Protein AF-A0A967JSL0-F1 (afdb_monomer_lite)

Foldseek 3Di:
DQDPVQQKDWDWDWDQDPPDRDIDIDIDIDRRDPDDDDDDDDDDDFDDAFKKKKDFDDDDDDPDPVPPDDQKDKFFDPQADPPPPQWDDDNTIIMGTADAPDATKHKIFMANGPAKMWIDDPNDIDIDGDDDDPPDDDPRGRGSDMDMYHNPRD

Radius of gyration: 17.79 Å; chains: 1; bounding box: 42×46×45 Å

pLDDT: mean 94.43, std 5.43, range [53.75, 98.56]

Secondary structure (DSSP, 8-state):
-B-TTT-EEEEEEEEE-SSSS-EEEEEEEEE-SSS-------------TT-EEEEEPPPP--SSTTS-S---EEEE-TT--TT-TTEEE-SSEEEEE--TT--S-EEEEEESS-SEEEEEETTEEEEEE----TT---HHHH-SEEEEE-SS--

Structure (mmCIF, N/CA/C/O backbone):
data_AF-A0A967JSL0-F1
#
_entry.id   AF-A0A967JSL0-F1
#
loop_
_atom_site.group_PDB
_atom_site.id
_atom_site.type_symbol
_atom_site.label_atom_id
_atom_site.label_alt_id
_atom_site.label_comp_id
_atom_site.label_asym_id
_atom_site.label_entity_id
_atom_site.label_seq_id
_atom_site.pdbx_PDB_ins_code
_atom_site.Cartn_x
_atom_site.Cartn_y
_atom_site.Cartn_z
_atom_site.occupancy
_atom_site.B_iso_or_equiv
_atom_site.auth_seq_id
_atom_site.auth_comp_id
_atom_site.auth_asym_id
_atom_site.auth_atom_id
_atom_site.pdbx_PDB_model_num
ATOM 1 N N . PRO A 1 1 ? 4.496 11.544 -21.949 1.00 92.31 1 PRO A N 1
ATOM 2 C CA . PRO A 1 1 ? 5.800 11.935 -22.548 1.00 92.31 1 PRO A CA 1
ATOM 3 C C . PRO A 1 1 ? 6.928 11.167 -21.849 1.00 92.31 1 PRO A C 1
ATOM 5 O O . PRO A 1 1 ? 6.696 10.663 -20.750 1.00 92.31 1 PRO A O 1
ATOM 8 N N . THR A 1 2 ? 8.100 11.055 -22.474 1.00 97.38 2 THR A N 1
ATOM 9 C CA . THR A 1 2 ? 9.300 10.514 -21.816 1.00 97.38 2 THR A CA 1
ATOM 10 C C . THR A 1 2 ? 9.883 11.572 -20.882 1.00 97.38 2 THR A C 1
ATOM 12 O O . THR A 1 2 ? 10.047 12.721 -21.286 1.00 97.38 2 THR A O 1
ATOM 15 N N . GLU A 1 3 ? 10.147 11.207 -19.629 1.00 97.00 3 GLU A N 1
ATOM 16 C CA . GLU A 1 3 ? 10.791 12.082 -18.648 1.00 97.00 3 GLU A CA 1
ATOM 17 C C . GLU A 1 3 ? 12.269 12.274 -19.005 1.00 97.00 3 GLU A C 1
ATOM 19 O O . GLU A 1 3 ? 13.001 11.303 -19.183 1.00 97.00 3 GLU A O 1
ATOM 24 N N . THR A 1 4 ? 12.716 13.525 -19.118 1.00 96.38 4 THR A N 1
ATOM 25 C CA . THR A 1 4 ? 14.062 13.857 -19.613 1.00 96.38 4 THR A CA 1
ATOM 26 C C . THR A 1 4 ? 15.178 13.441 -18.660 1.00 96.38 4 THR A C 1
ATOM 28 O O . THR A 1 4 ? 16.253 13.073 -19.119 1.00 96.38 4 THR A O 1
ATOM 31 N N . SER A 1 5 ? 14.936 13.475 -17.349 1.00 96.06 5 SER A N 1
ATOM 32 C CA . SER A 1 5 ? 15.930 13.123 -16.330 1.00 96.06 5 SER A CA 1
ATOM 33 C C . SER A 1 5 ? 16.166 11.619 -16.196 1.00 96.06 5 SER A C 1
ATOM 35 O O . SER A 1 5 ? 17.235 11.215 -15.749 1.00 96.06 5 SER A O 1
ATOM 37 N N . THR A 1 6 ? 15.185 10.788 -16.560 1.00 96.38 6 THR A N 1
ATOM 38 C CA . THR A 1 6 ? 15.233 9.334 -16.330 1.00 96.38 6 THR A CA 1
ATOM 39 C C . THR A 1 6 ? 15.168 8.507 -17.610 1.00 96.38 6 THR A C 1
ATOM 41 O O . THR A 1 6 ? 15.476 7.319 -17.575 1.00 96.38 6 THR A O 1
ATOM 44 N N . GLY A 1 7 ? 14.725 9.083 -18.732 1.00 97.56 7 GLY A N 1
ATOM 45 C CA . GLY A 1 7 ? 14.444 8.342 -19.964 1.00 97.56 7 GLY A CA 1
ATOM 46 C C . GLY A 1 7 ? 13.215 7.426 -19.871 1.00 97.56 7 GLY A C 1
ATOM 47 O O . GLY A 1 7 ? 12.988 6.607 -20.763 1.00 97.56 7 GLY A O 1
ATOM 48 N N . ILE A 1 8 ? 12.401 7.543 -18.812 1.00 98.19 8 ILE A N 1
ATOM 49 C CA . ILE A 1 8 ? 11.232 6.686 -18.589 1.00 98.19 8 ILE A CA 1
ATOM 50 C C . ILE A 1 8 ? 9.954 7.388 -19.035 1.00 98.19 8 ILE A C 1
ATOM 52 O O . ILE A 1 8 ? 9.628 8.498 -18.610 1.00 98.19 8 ILE A O 1
ATOM 56 N N . GLN A 1 9 ? 9.173 6.711 -19.867 1.00 98.00 9 GLN A N 1
ATOM 57 C CA . GLN A 1 9 ? 7.809 7.116 -20.180 1.00 98.00 9 GLN A CA 1
ATOM 58 C C . GLN A 1 9 ? 6.831 6.402 -19.246 1.00 98.00 9 GLN A C 1
ATOM 60 O O . GLN A 1 9 ? 6.843 5.178 -19.137 1.00 98.00 9 GLN A O 1
ATOM 65 N N . LYS A 1 10 ? 5.950 7.175 -18.606 1.00 96.94 10 LYS A N 1
ATOM 66 C CA . LYS A 1 10 ? 4.940 6.690 -17.654 1.00 96.94 10 LYS A CA 1
ATOM 67 C C . LYS A 1 10 ? 3.554 6.823 -18.284 1.00 96.94 10 LYS A C 1
ATOM 69 O O . LYS A 1 10 ? 3.246 7.857 -18.881 1.00 96.94 10 LYS A O 1
ATOM 74 N N . ALA A 1 11 ? 2.721 5.796 -18.162 1.00 97.00 11 ALA A N 1
ATOM 75 C CA . ALA A 1 11 ? 1.330 5.824 -18.599 1.00 97.00 11 ALA A CA 1
ATOM 76 C C . ALA A 1 11 ? 0.432 5.088 -17.601 1.00 97.00 11 ALA A C 1
ATOM 78 O O . ALA A 1 11 ? 0.792 4.028 -17.090 1.00 97.00 11 ALA A O 1
ATOM 79 N N . ILE A 1 12 ? -0.760 5.638 -17.371 1.00 97.19 12 ILE A N 1
ATOM 80 C CA . ILE A 1 12 ? -1.817 5.009 -16.581 1.00 97.19 12 ILE A CA 1
ATOM 81 C C . ILE A 1 12 ? -3.012 4.802 -17.501 1.00 97.19 12 ILE A C 1
ATOM 83 O O . ILE A 1 12 ? -3.466 5.735 -18.165 1.00 97.19 12 ILE A O 1
ATOM 87 N N . ARG A 1 13 ? -3.519 3.572 -17.554 1.00 97.94 13 ARG A N 1
ATOM 88 C CA . ARG A 1 13 ? -4.792 3.257 -18.203 1.00 97.94 13 ARG A CA 1
ATOM 89 C C . ARG A 1 13 ? -5.801 2.901 -17.128 1.00 97.94 13 ARG A C 1
ATOM 91 O O . ARG A 1 13 ? -5.547 1.996 -16.343 1.00 97.94 13 ARG A O 1
ATOM 98 N N . VAL A 1 14 ? -6.948 3.565 -17.151 1.00 97.81 14 VAL A N 1
ATOM 99 C CA . VAL A 1 14 ? -8.085 3.254 -16.283 1.00 97.81 14 VAL A CA 1
ATOM 100 C C . VAL A 1 14 ? -9.191 2.656 -17.142 1.00 97.81 14 VAL A C 1
ATOM 102 O O . VAL A 1 14 ? -9.516 3.196 -18.200 1.00 97.81 14 VAL A O 1
ATOM 105 N N . ARG A 1 15 ? -9.741 1.521 -16.715 1.00 98.38 15 ARG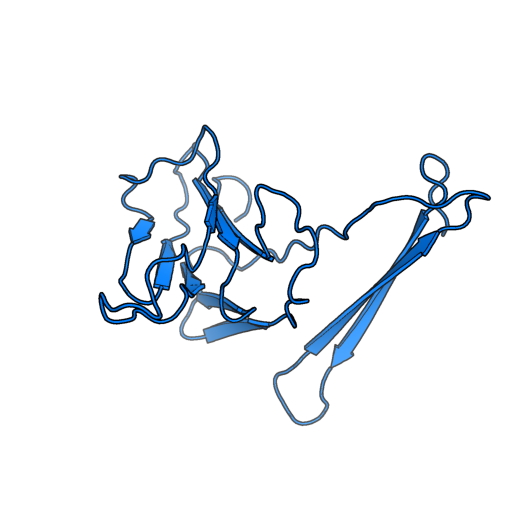 A N 1
ATOM 106 C CA . ARG A 1 15 ? -10.936 0.909 -17.307 1.00 98.38 15 ARG A CA 1
ATOM 107 C C . ARG A 1 15 ? -11.959 0.700 -16.205 1.00 98.38 15 ARG A C 1
ATOM 109 O O . ARG A 1 15 ? -11.625 0.113 -15.183 1.00 98.38 15 ARG A O 1
ATOM 116 N N . LEU A 1 16 ? -13.175 1.179 -16.425 1.00 98.25 16 LEU A N 1
ATOM 117 C CA . LEU A 1 16 ? -14.309 0.920 -15.544 1.00 98.25 16 LEU A CA 1
ATOM 118 C C . LEU A 1 16 ? -15.065 -0.296 -16.072 1.00 98.25 16 LEU A C 1
ATOM 120 O O . LEU A 1 16 ? -15.256 -0.413 -17.287 1.00 98.25 16 LEU A O 1
ATOM 124 N N . ASP A 1 17 ? -15.466 -1.189 -15.175 1.00 97.56 17 ASP A N 1
ATOM 125 C CA . ASP A 1 17 ? -16.385 -2.263 -15.529 1.00 97.56 17 ASP A CA 1
ATOM 126 C C . ASP A 1 17 ? -17.789 -1.668 -15.755 1.00 97.56 17 ASP A C 1
ATOM 128 O O . ASP A 1 17 ? -18.266 -0.900 -14.917 1.00 97.56 17 ASP A O 1
ATOM 132 N N . PRO A 1 18 ? -18.461 -1.962 -16.882 1.00 97.19 18 PRO A N 1
ATOM 133 C CA . PRO A 1 18 ? -19.780 -1.400 -17.173 1.00 97.19 18 PRO A CA 1
ATOM 134 C C . PRO A 1 18 ? -20.905 -1.986 -16.302 1.00 97.19 18 PRO A C 1
ATOM 136 O O . PRO A 1 18 ? -22.016 -1.462 -16.319 1.00 97.19 18 PRO A O 1
ATOM 139 N N . SER A 1 19 ? -20.643 -3.078 -15.583 1.00 97.81 19 SER A N 1
ATOM 140 C CA . SER A 1 19 ? -21.636 -3.886 -14.866 1.00 97.81 19 SER A CA 1
ATOM 141 C C . SER A 1 19 ? -21.325 -4.108 -13.383 1.00 97.81 19 SER A C 1
ATOM 143 O O . SER A 1 19 ? -22.189 -4.582 -12.646 1.00 97.81 19 SER A O 1
ATOM 145 N N . ALA A 1 20 ? -20.123 -3.750 -12.927 1.00 97.44 20 ALA A N 1
ATOM 146 C CA . ALA A 1 20 ? -19.664 -3.951 -11.558 1.00 97.44 20 ALA A CA 1
ATOM 147 C C . ALA A 1 20 ? -18.972 -2.694 -10.997 1.00 97.44 20 ALA A C 1
ATOM 149 O O . ALA A 1 20 ? -18.385 -1.918 -11.753 1.00 97.44 20 ALA A O 1
ATOM 150 N N . PRO A 1 21 ? -18.969 -2.489 -9.665 1.00 96.62 21 PRO A N 1
ATOM 151 C CA . PRO A 1 21 ? -18.240 -1.397 -9.019 1.00 96.62 21 PRO A CA 1
ATOM 152 C C . PRO A 1 21 ? -16.734 -1.707 -8.979 1.00 96.62 21 PRO A C 1
ATOM 154 O O . PRO A 1 21 ? -16.139 -1.898 -7.921 1.00 96.62 21 PRO A O 1
ATOM 157 N N . THR A 1 22 ? -16.109 -1.843 -10.145 1.00 97.75 22 THR A N 1
ATOM 158 C CA . THR A 1 22 ? -14.708 -2.244 -10.294 1.00 97.75 22 THR A CA 1
ATOM 159 C C . THR A 1 22 ? -14.019 -1.363 -11.324 1.00 97.75 22 THR A C 1
ATOM 161 O O . THR A 1 22 ? -14.550 -1.089 -12.400 1.00 97.75 22 THR A O 1
ATOM 164 N N . ALA A 1 23 ? -12.806 -0.931 -10.992 1.00 97.62 23 ALA A N 1
ATOM 165 C CA . ALA A 1 23 ? -11.920 -0.232 -11.904 1.00 97.62 23 ALA A CA 1
ATOM 166 C C . ALA A 1 23 ? -10.593 -0.987 -12.001 1.00 97.62 23 ALA A C 1
ATOM 168 O O . ALA A 1 23 ? -9.966 -1.296 -10.989 1.00 97.62 23 ALA A O 1
ATOM 169 N N . THR A 1 24 ? -10.137 -1.251 -13.222 1.00 97.88 24 THR A N 1
ATOM 170 C CA . THR A 1 24 ? -8.790 -1.762 -13.478 1.00 97.88 24 THR A CA 1
ATOM 171 C C . THR A 1 24 ? -7.875 -0.597 -13.816 1.00 97.88 24 THR A C 1
ATOM 173 O O . THR A 1 24 ? -8.099 0.121 -14.795 1.00 97.88 24 THR A O 1
ATOM 176 N N . VAL A 1 25 ? -6.816 -0.433 -13.026 1.00 97.25 25 VAL A N 1
ATOM 177 C CA . VAL A 1 25 ? -5.773 0.568 -13.254 1.00 97.25 25 VAL A CA 1
ATOM 178 C C . VAL A 1 25 ? -4.494 -0.148 -13.674 1.00 97.25 25 VAL A C 1
ATOM 180 O O . VAL A 1 25 ? -3.932 -0.931 -12.916 1.00 97.25 25 VAL A O 1
ATOM 183 N N . THR A 1 26 ? -4.024 0.107 -14.893 1.00 96.88 26 THR A N 1
ATOM 184 C CA . THR A 1 26 ? -2.769 -0.451 -15.412 1.00 96.88 26 THR A CA 1
ATOM 185 C C . THR A 1 26 ? -1.700 0.628 -15.444 1.00 96.88 26 THR A C 1
ATOM 187 O O . THR A 1 26 ? -1.825 1.601 -16.192 1.00 96.88 26 THR A O 1
ATOM 190 N N . HIS A 1 27 ? -0.627 0.431 -14.682 1.00 95.94 27 HIS A N 1
ATOM 191 C CA . HIS A 1 27 ? 0.575 1.258 -14.757 1.00 95.94 27 HIS A CA 1
ATOM 192 C C . HIS A 1 27 ? 1.538 0.659 -15.780 1.00 95.94 27 HIS A C 1
ATOM 194 O O . HIS A 1 27 ? 1.869 -0.523 -15.715 1.00 95.94 27 HIS A O 1
ATOM 200 N N . ARG A 1 28 ? 1.980 1.470 -16.741 1.00 96.12 28 ARG A N 1
ATOM 201 C CA . ARG A 1 28 ? 2.965 1.080 -17.752 1.00 96.12 28 ARG A CA 1
ATOM 202 C C . ARG A 1 28 ? 4.149 2.026 -17.699 1.00 96.12 28 ARG A C 1
ATOM 204 O O . ARG A 1 28 ? 3.981 3.240 -17.813 1.00 96.12 28 ARG A O 1
ATOM 211 N N . LEU A 1 29 ? 5.332 1.441 -17.576 1.00 96.69 29 LEU A N 1
ATOM 212 C CA . LEU A 1 29 ? 6.609 2.129 -17.673 1.00 96.69 29 LEU A CA 1
ATOM 213 C C . LEU A 1 29 ? 7.328 1.618 -18.923 1.00 96.69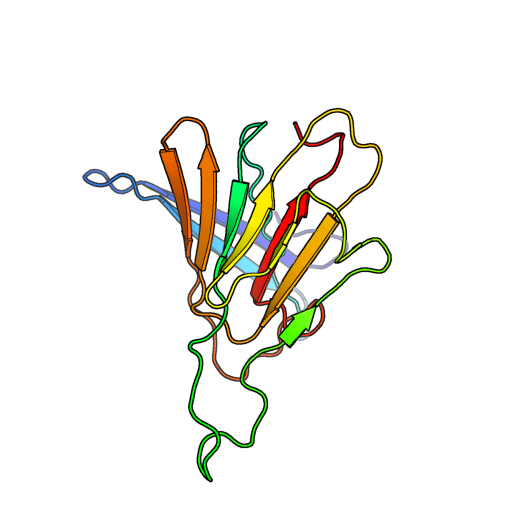 29 LEU A C 1
ATOM 215 O O . LEU A 1 29 ? 7.436 0.408 -19.115 1.00 96.69 29 LEU A O 1
ATOM 219 N N . THR A 1 30 ? 7.790 2.531 -19.771 1.00 97.44 30 THR A N 1
ATOM 220 C CA . THR A 1 30 ? 8.611 2.213 -20.944 1.00 97.44 30 THR A CA 1
ATOM 221 C C . THR A 1 30 ? 9.976 2.858 -20.758 1.00 97.44 30 THR A C 1
ATOM 223 O O . THR A 1 30 ? 10.067 4.080 -20.630 1.00 97.44 30 THR A O 1
ATOM 226 N N . ASN A 1 31 ? 11.025 2.037 -20.729 1.00 98.12 31 ASN A N 1
ATOM 227 C CA . ASN A 1 31 ? 12.407 2.496 -20.673 1.00 98.12 31 ASN A CA 1
ATOM 228 C C . ASN A 1 31 ? 12.907 2.810 -22.089 1.00 98.12 31 ASN A C 1
ATOM 230 O O . ASN A 1 31 ? 13.008 1.898 -22.906 1.00 98.12 31 ASN A O 1
ATOM 234 N N . HIS A 1 32 ? 13.212 4.080 -22.369 1.00 98.12 32 HIS A N 1
ATOM 235 C CA . HIS A 1 32 ? 13.780 4.519 -23.653 1.00 98.12 32 HIS A CA 1
ATOM 236 C C . HIS A 1 32 ? 15.305 4.692 -23.608 1.00 98.12 32 HIS A C 1
ATOM 238 O O . HIS A 1 32 ? 15.898 5.156 -24.580 1.00 98.12 32 HIS A O 1
ATOM 244 N N . ASN A 1 33 ? 15.956 4.338 -22.495 1.00 97.69 33 ASN A N 1
ATOM 245 C CA . ASN A 1 33 ? 17.412 4.359 -22.406 1.00 97.69 33 ASN A CA 1
ATOM 246 C C . ASN A 1 33 ? 18.030 3.200 -23.206 1.00 97.69 33 ASN A C 1
ATOM 248 O O . ASN A 1 33 ? 17.420 2.134 -23.318 1.00 97.69 33 ASN A O 1
ATOM 252 N N . PRO A 1 34 ? 19.276 3.348 -23.689 1.00 97.25 34 PRO A N 1
ATOM 253 C CA . PRO A 1 34 ? 19.986 2.263 -24.363 1.00 97.25 34 PRO A CA 1
ATOM 254 C C . PRO A 1 34 ? 20.512 1.177 -23.400 1.00 97.25 34 PRO A C 1
ATOM 256 O O . PRO A 1 34 ? 21.156 0.232 -23.845 1.00 97.25 34 PRO A O 1
ATOM 259 N N . TRP A 1 35 ? 20.247 1.286 -22.093 1.00 97.31 35 TRP A N 1
ATOM 260 C CA . TRP A 1 35 ? 20.614 0.304 -21.067 1.00 97.31 35 TRP A CA 1
ATOM 261 C C . TRP A 1 35 ? 19.411 -0.094 -20.201 1.00 97.31 35 TRP A C 1
ATOM 263 O O . TRP A 1 35 ? 18.424 0.639 -20.086 1.00 97.31 35 TRP A O 1
ATOM 273 N N . ALA A 1 36 ? 19.503 -1.264 -19.564 1.00 97.12 36 ALA A N 1
ATOM 274 C CA . ALA A 1 36 ? 18.505 -1.744 -18.613 1.00 97.12 36 ALA A CA 1
ATOM 275 C C . ALA A 1 36 ? 18.544 -0.944 -17.302 1.00 97.12 36 ALA A C 1
ATOM 277 O O . ALA A 1 36 ? 19.611 -0.544 -16.838 1.00 97.12 36 ALA A O 1
ATOM 278 N N . VAL A 1 37 ? 17.379 -0.747 -16.686 1.00 95.75 37 VAL A N 1
ATOM 279 C CA . VAL A 1 37 ? 17.242 -0.092 -15.380 1.00 95.75 37 VAL A CA 1
ATOM 280 C C . VAL A 1 37 ? 16.338 -0.919 -14.474 1.00 95.75 37 VAL A C 1
ATOM 282 O O . VAL A 1 37 ? 15.371 -1.523 -14.940 1.00 95.75 37 VAL A O 1
ATOM 285 N N . THR A 1 38 ? 16.633 -0.910 -13.177 1.00 93.44 38 THR A N 1
ATOM 286 C CA . THR A 1 38 ? 15.771 -1.497 -12.147 1.00 93.44 38 THR A CA 1
ATOM 287 C C . THR A 1 38 ? 14.891 -0.402 -11.568 1.00 93.44 38 THR A C 1
ATOM 289 O O . THR A 1 38 ? 15.398 0.603 -11.073 1.00 93.44 38 THR A O 1
ATOM 292 N N . LEU A 1 39 ? 13.574 -0.578 -11.646 1.00 92.81 39 LEU A N 1
ATOM 293 C CA . LEU A 1 39 ? 12.600 0.382 -11.138 1.00 92.81 39 LEU A CA 1
ATOM 294 C C . LEU A 1 39 ? 11.281 -0.311 -10.786 1.00 92.81 39 LEU A C 1
ATOM 296 O O . LEU A 1 39 ? 10.979 -1.389 -11.295 1.00 92.81 39 LEU A O 1
ATOM 300 N N . ALA A 1 40 ? 10.482 0.342 -9.949 1.00 90.62 40 ALA A N 1
ATOM 301 C CA . ALA A 1 40 ? 9.114 -0.053 -9.643 1.00 90.62 40 ALA A CA 1
ATOM 302 C C . ALA A 1 40 ? 8.216 1.198 -9.635 1.00 90.62 40 ALA A C 1
ATOM 304 O O . ALA A 1 40 ? 8.663 2.266 -9.209 1.00 90.62 40 ALA A O 1
ATOM 305 N N . PRO A 1 41 ? 6.966 1.119 -10.126 1.00 90.38 41 PRO A N 1
ATOM 306 C CA . PRO A 1 41 ? 6.028 2.226 -10.008 1.00 90.38 41 PRO A CA 1
ATOM 307 C C . PRO A 1 41 ? 5.603 2.411 -8.548 1.00 90.38 41 PRO A C 1
ATOM 309 O O . PRO A 1 41 ? 5.169 1.460 -7.904 1.00 90.38 41 PRO A O 1
ATOM 312 N N . TRP A 1 42 ? 5.628 3.651 -8.059 1.00 90.75 42 TRP A N 1
ATOM 313 C CA . TRP A 1 42 ? 5.057 3.997 -6.758 1.00 90.75 42 TRP A CA 1
ATOM 314 C C . TRP A 1 42 ? 3.637 4.549 -6.936 1.00 90.75 42 TRP A C 1
ATOM 316 O O . TRP A 1 42 ? 3.431 5.597 -7.547 1.00 90.75 42 TRP A O 1
ATOM 326 N N . ALA A 1 43 ? 2.645 3.781 -6.482 1.00 91.69 43 ALA A N 1
ATOM 327 C CA . ALA A 1 43 ? 1.234 3.959 -6.820 1.00 91.69 43 ALA A CA 1
ATOM 328 C C . ALA A 1 43 ? 0.386 4.311 -5.590 1.00 91.69 43 ALA A C 1
ATOM 330 O O . ALA A 1 43 ? -0.189 3.422 -4.954 1.00 91.69 43 ALA A O 1
ATOM 331 N N . ILE A 1 44 ? 0.265 5.604 -5.290 1.00 93.44 44 ILE A N 1
ATOM 332 C CA . ILE A 1 44 ? -0.488 6.100 -4.130 1.00 93.44 44 ILE A CA 1
ATOM 333 C C . ILE A 1 44 ? -1.981 6.200 -4.465 1.00 93.44 44 ILE A C 1
ATOM 335 O O . ILE A 1 44 ? -2.369 6.655 -5.541 1.00 93.44 44 ILE A O 1
ATOM 339 N N . SER A 1 45 ? -2.825 5.764 -3.533 1.00 94.31 45 SER A N 1
ATOM 340 C CA . SER A 1 45 ? -4.277 5.938 -3.593 1.00 94.31 45 SER A CA 1
ATOM 341 C C . SER A 1 45 ? -4.710 6.683 -2.336 1.00 94.31 45 SER A C 1
ATOM 343 O O . SER A 1 45 ? -4.668 6.113 -1.250 1.00 94.31 45 SER A O 1
ATOM 345 N N . VAL A 1 46 ? -5.068 7.957 -2.492 1.00 94.44 46 VAL A N 1
ATOM 346 C CA . VAL A 1 46 ? -5.528 8.814 -1.392 1.00 94.44 46 VAL A CA 1
ATOM 347 C C . VAL A 1 46 ? -7.022 8.583 -1.189 1.00 94.44 46 VAL A C 1
ATOM 349 O O . VAL A 1 46 ? -7.777 8.539 -2.162 1.00 94.44 46 VAL A O 1
ATOM 352 N N . MET A 1 47 ? -7.432 8.394 0.063 1.00 94.94 47 MET A N 1
ATOM 353 C CA . MET A 1 47 ? -8.806 8.060 0.436 1.00 94.94 47 MET A CA 1
ATOM 354 C C . MET A 1 47 ? -9.456 9.217 1.195 1.00 94.94 47 MET A C 1
ATOM 356 O O . MET A 1 47 ? -8.757 10.059 1.744 1.00 94.94 47 MET A O 1
ATOM 360 N N . ALA A 1 48 ? -10.790 9.236 1.238 1.00 93.81 48 ALA A N 1
ATOM 361 C CA . ALA A 1 48 ? -11.546 10.265 1.949 1.00 93.81 48 ALA A CA 1
ATOM 362 C C . ALA A 1 48 ? -11.235 10.296 3.466 1.00 93.81 48 ALA A C 1
ATOM 364 O O . ALA A 1 48 ? -10.978 9.228 4.037 1.00 93.81 48 ALA A O 1
ATOM 365 N N . PRO A 1 49 ? -11.344 11.468 4.128 1.00 93.12 49 PRO A N 1
ATOM 366 C CA . PRO A 1 49 ? -11.051 11.629 5.549 1.00 93.12 49 PRO A CA 1
ATOM 367 C C . PRO A 1 49 ? -11.874 10.724 6.483 1.00 93.12 49 PRO A C 1
ATOM 369 O O . PRO A 1 49 ? -13.056 10.477 6.247 1.00 93.12 49 PRO A O 1
ATOM 372 N N . GLY A 1 50 ? -11.292 10.337 7.622 1.00 93.31 50 GLY A N 1
ATOM 373 C CA . GLY A 1 50 ? -11.984 9.744 8.776 1.00 93.31 50 GLY A CA 1
ATOM 374 C C . GLY A 1 50 ? -12.272 8.243 8.684 1.00 93.31 50 GLY A C 1
ATOM 375 O O . GLY A 1 50 ? -13.007 7.704 9.514 1.00 93.31 50 GLY A O 1
ATOM 376 N N . GLY A 1 51 ? -11.713 7.557 7.690 1.00 96.56 51 GLY A N 1
ATOM 377 C CA . GLY A 1 51 ? -11.870 6.119 7.514 1.00 96.56 51 GLY A CA 1
ATOM 378 C C . GLY A 1 51 ? -10.778 5.288 8.188 1.00 96.56 51 GLY A C 1
ATOM 379 O O . GLY A 1 51 ? -9.998 5.746 9.027 1.00 96.56 51 GLY A O 1
ATOM 380 N N . THR A 1 52 ? -10.758 4.001 7.854 1.00 98.19 52 THR A N 1
ATOM 381 C CA . THR A 1 52 ? -9.802 3.027 8.391 1.00 98.19 52 THR A CA 1
ATOM 382 C C . THR A 1 52 ? -9.194 2.201 7.269 1.00 98.19 52 THR A C 1
ATOM 384 O O . THR A 1 52 ? -9.910 1.506 6.545 1.00 98.19 52 THR A O 1
ATOM 387 N N . GLY A 1 53 ? -7.869 2.255 7.153 1.00 98.31 53 GLY A N 1
ATOM 388 C CA . GLY A 1 53 ? -7.088 1.369 6.302 1.00 98.31 53 GLY A CA 1
ATOM 389 C C . GLY A 1 53 ? -7.046 -0.046 6.870 1.00 98.31 53 GLY A C 1
ATOM 390 O O . GLY A 1 53 ? -6.955 -0.239 8.081 1.00 98.31 53 GLY A O 1
ATOM 391 N N . VAL A 1 54 ? -7.108 -1.033 5.984 1.00 98.44 54 VAL A N 1
ATOM 392 C CA . VAL A 1 54 ? -7.080 -2.464 6.281 1.00 98.44 54 VAL A CA 1
ATOM 393 C C . VAL A 1 54 ? -5.956 -3.088 5.469 1.00 98.44 54 VAL A C 1
ATOM 395 O O . VAL A 1 54 ? -5.997 -3.069 4.238 1.00 98.44 54 VAL A O 1
ATOM 398 N N . LEU A 1 55 ? -4.977 -3.669 6.156 1.00 97.81 55 LEU A N 1
ATOM 399 C CA . LEU A 1 55 ? -3.857 -4.373 5.543 1.00 97.81 55 LEU A CA 1
ATOM 400 C C . LEU A 1 55 ? -3.848 -5.831 6.025 1.00 97.81 55 LEU A C 1
ATOM 402 O O . LEU A 1 55 ? -3.633 -6.079 7.214 1.00 97.81 55 LEU A O 1
ATOM 406 N N . PRO A 1 56 ? -4.139 -6.810 5.157 1.00 96.44 56 PRO A N 1
ATOM 407 C CA . PRO A 1 56 ? -4.128 -8.218 5.520 1.00 96.44 56 PRO A CA 1
ATOM 408 C C . PRO A 1 56 ? -2.715 -8.741 5.774 1.00 96.44 56 PRO A C 1
ATOM 410 O O . PRO A 1 56 ? -1.761 -8.408 5.076 1.00 96.44 56 PRO A O 1
ATOM 413 N N . LEU A 1 57 ? -2.620 -9.613 6.770 1.00 94.00 57 LEU A N 1
ATOM 414 C CA . LEU A 1 57 ? -1.439 -10.406 7.091 1.00 94.00 57 LEU A CA 1
ATOM 415 C C . LEU A 1 57 ? -1.589 -11.802 6.462 1.00 94.00 57 LEU A C 1
ATOM 417 O O . LEU A 1 57 ? -2.725 -12.235 6.227 1.00 94.00 57 LEU A O 1
ATOM 421 N N . PRO A 1 58 ? -0.490 -12.532 6.200 1.00 90.81 58 PRO A N 1
ATOM 422 C CA . PRO A 1 58 ? -0.592 -13.918 5.754 1.00 90.81 58 PRO A CA 1
ATOM 423 C C . PRO A 1 58 ? -1.350 -14.785 6.777 1.00 90.81 58 PRO A C 1
ATOM 425 O O . PRO A 1 58 ? -1.381 -14.460 7.975 1.00 90.81 58 PRO A O 1
ATOM 428 N N . PRO A 1 59 ? -1.942 -15.910 6.333 1.00 90.69 59 PRO A N 1
ATOM 429 C CA . PRO A 1 59 ? -2.532 -16.897 7.228 1.00 90.69 59 PRO A CA 1
ATOM 430 C C . PRO A 1 59 ? -1.552 -17.347 8.317 1.00 90.69 59 PRO A C 1
ATOM 43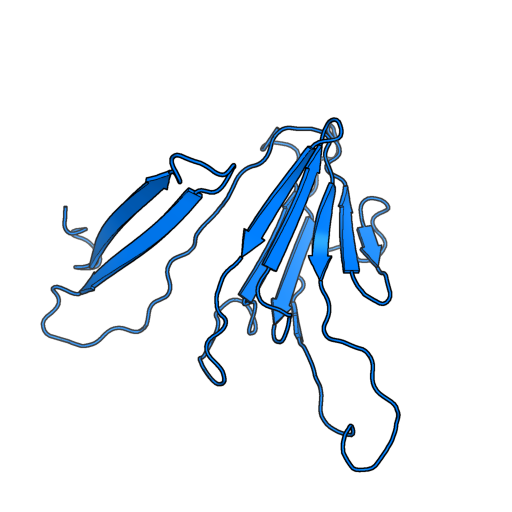2 O O . PRO A 1 59 ? -0.343 -17.432 8.103 1.00 90.69 59 PRO A O 1
ATOM 435 N N . ARG A 1 60 ? -2.085 -17.651 9.502 1.00 91.31 60 ARG A N 1
ATOM 436 C CA . ARG A 1 60 ? -1.300 -18.239 10.593 1.00 91.31 60 ARG A CA 1
ATOM 437 C C . ARG A 1 60 ? -1.273 -19.753 10.440 1.00 91.31 60 ARG A C 1
ATOM 439 O O . ARG A 1 60 ? -2.300 -20.343 10.113 1.00 91.31 60 ARG A O 1
ATOM 446 N N . GLY A 1 61 ? -0.106 -20.341 10.682 1.00 91.19 61 GLY A N 1
ATOM 447 C CA . GLY A 1 61 ? 0.132 -21.780 10.622 1.00 91.19 61 GLY A CA 1
ATOM 448 C C . GLY A 1 61 ? 0.512 -22.366 11.987 1.00 91.19 61 GLY A C 1
ATOM 449 O O . GLY A 1 61 ? 0.774 -21.609 12.929 1.00 91.19 61 GLY A O 1
ATOM 450 N N . PRO A 1 62 ? 0.506 -23.703 12.108 1.00 93.81 62 PRO A N 1
ATOM 451 C CA . PRO A 1 62 ? 1.055 -24.410 13.263 1.00 93.81 62 PRO A CA 1
ATOM 452 C C . PRO A 1 62 ? 2.586 -24.270 13.334 1.00 93.81 62 PRO A C 1
ATOM 454 O O . PRO A 1 62 ? 3.228 -23.835 12.386 1.00 93.81 62 PRO A O 1
ATOM 457 N N . HIS A 1 63 ? 3.173 -24.660 14.467 1.00 94.81 63 HIS A N 1
ATOM 458 C CA . HIS A 1 63 ? 4.623 -24.809 14.604 1.00 94.81 63 HIS A CA 1
ATOM 459 C C . HIS A 1 63 ? 5.007 -26.273 14.345 1.00 94.81 63 HIS A C 1
ATOM 461 O O . HIS A 1 63 ? 4.987 -27.095 15.263 1.00 94.81 63 HIS A O 1
ATOM 467 N N . ASP A 1 64 ? 5.299 -26.593 13.086 1.00 96.19 64 ASP A N 1
ATOM 468 C CA . ASP A 1 64 ? 5.743 -27.909 12.619 1.00 96.19 64 ASP A CA 1
ATOM 469 C C . ASP A 1 64 ? 6.903 -27.769 11.615 1.00 96.19 64 ASP A C 1
ATOM 471 O O . ASP A 1 64 ? 7.377 -26.664 11.348 1.00 96.19 64 ASP A O 1
ATOM 475 N N . ASN A 1 65 ? 7.378 -28.895 11.077 1.00 95.25 65 ASN A N 1
ATOM 476 C CA . ASN A 1 65 ? 8.549 -28.930 10.197 1.00 95.25 65 ASN A CA 1
ATOM 477 C C . ASN A 1 65 ? 8.357 -28.183 8.866 1.00 95.25 65 ASN A C 1
ATOM 479 O O . ASN A 1 65 ? 9.359 -27.830 8.249 1.00 95.25 65 ASN A O 1
ATOM 483 N N . ASP A 1 66 ? 7.116 -27.920 8.445 1.00 93.56 66 ASP A N 1
ATOM 484 C CA . ASP A 1 66 ? 6.811 -27.247 7.177 1.00 93.56 66 ASP A CA 1
ATOM 485 C C . ASP A 1 66 ? 6.636 -25.723 7.351 1.00 93.56 66 ASP A C 1
ATOM 487 O O . ASP A 1 66 ? 6.535 -24.991 6.367 1.00 93.56 66 ASP A O 1
ATOM 491 N N . HIS A 1 67 ? 6.626 -25.218 8.593 1.00 94.00 67 HIS A N 1
ATOM 492 C CA . HIS A 1 67 ? 6.336 -23.813 8.923 1.00 94.00 67 HIS A CA 1
ATOM 493 C C . HIS A 1 67 ? 7.430 -23.145 9.778 1.00 94.00 67 HIS A C 1
ATOM 495 O O . HIS A 1 67 ? 7.150 -22.247 10.575 1.00 94.00 67 HIS A O 1
ATOM 501 N N . LEU A 1 68 ? 8.685 -23.581 9.633 1.00 94.12 68 LEU A N 1
ATOM 502 C CA . LEU A 1 68 ? 9.820 -23.024 10.387 1.00 94.12 68 LEU A CA 1
ATOM 503 C C . LEU A 1 68 ? 10.385 -21.725 9.782 1.00 94.12 68 LEU A C 1
ATOM 505 O O . LEU A 1 68 ? 11.162 -21.029 10.437 1.00 94.12 68 LEU A O 1
ATOM 509 N N . GLU A 1 69 ? 10.005 -21.389 8.548 1.00 92.81 69 GLU A N 1
ATOM 510 C CA . GLU A 1 69 ? 10.489 -20.204 7.836 1.00 92.81 69 GLU A CA 1
ATOM 511 C C . GLU A 1 69 ? 9.586 -18.971 8.058 1.00 92.81 69 GLU A C 1
ATOM 513 O O . GLU A 1 69 ? 8.370 -19.104 8.241 1.00 92.81 69 GLU A O 1
ATOM 518 N N . PRO A 1 70 ? 10.138 -17.740 8.024 1.00 91.25 70 PRO A N 1
ATOM 519 C CA . PRO A 1 70 ? 9.335 -16.520 8.056 1.00 91.25 70 PRO A CA 1
ATOM 520 C C . PRO A 1 70 ? 8.353 -16.443 6.878 1.00 91.25 70 PRO A C 1
ATOM 522 O O . PRO A 1 70 ? 8.748 -16.575 5.725 1.00 91.25 70 PRO A O 1
ATOM 525 N N . SER A 1 71 ? 7.077 -16.157 7.158 1.00 89.56 71 SER A N 1
ATOM 526 C CA . SER A 1 71 ? 6.018 -16.106 6.134 1.00 89.56 71 SER A CA 1
ATOM 527 C C . SER A 1 71 ? 5.672 -14.703 5.625 1.00 89.56 71 SER A C 1
ATOM 529 O O . SER A 1 71 ? 4.949 -14.572 4.640 1.00 89.56 71 SER A O 1
ATOM 531 N N . ALA A 1 72 ? 6.143 -13.648 6.294 1.00 90.69 72 ALA A N 1
ATOM 532 C CA . ALA A 1 72 ? 5.928 -12.262 5.883 1.00 90.69 72 ALA A CA 1
ATOM 533 C C . ALA A 1 72 ? 6.945 -11.305 6.499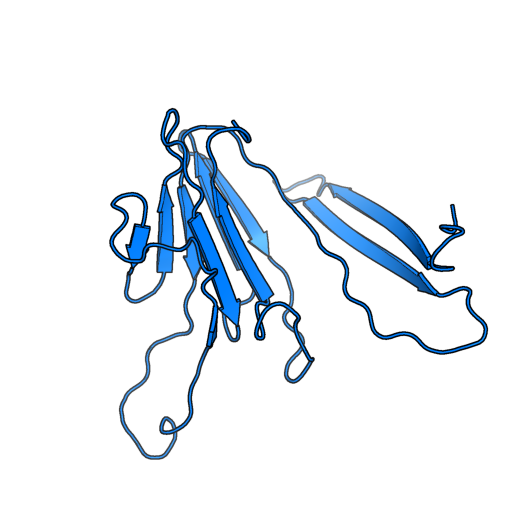 1.00 90.69 72 ALA A C 1
ATOM 535 O O . ALA A 1 72 ? 7.540 -11.581 7.544 1.00 90.69 72 ALA A O 1
ATOM 536 N N . THR A 1 73 ? 7.031 -10.127 5.886 1.00 92.81 73 THR A N 1
ATOM 537 C CA . THR A 1 73 ? 7.756 -8.970 6.412 1.00 92.81 73 THR A CA 1
ATOM 538 C C . THR A 1 73 ? 6.762 -7.896 6.836 1.00 92.81 73 THR A C 1
ATOM 540 O O . THR A 1 73 ? 5.790 -7.631 6.130 1.00 92.81 73 THR A O 1
ATOM 543 N N . LEU A 1 74 ? 7.016 -7.262 7.982 1.00 94.88 74 LEU A N 1
ATOM 544 C CA . LEU A 1 74 ? 6.331 -6.045 8.406 1.00 94.88 74 LEU A CA 1
ATOM 545 C C . LEU A 1 74 ? 7.354 -4.905 8.451 1.00 94.88 74 LEU A C 1
ATOM 547 O O . LEU A 1 74 ? 8.230 -4.886 9.318 1.00 94.88 74 LEU A O 1
ATOM 551 N N . ALA A 1 75 ? 7.268 -3.981 7.500 1.00 96.50 75 ALA A N 1
ATOM 552 C CA . ALA A 1 75 ? 8.171 -2.844 7.396 1.00 96.50 75 ALA A CA 1
ATOM 553 C C . ALA A 1 75 ? 7.621 -1.649 8.181 1.00 96.50 75 ALA A C 1
ATOM 555 O O . ALA A 1 75 ? 6.479 -1.234 7.980 1.00 96.50 75 ALA A O 1
ATOM 556 N N . THR A 1 76 ? 8.450 -1.079 9.051 1.00 97.56 76 THR A N 1
ATOM 557 C CA . THR A 1 76 ? 8.152 0.144 9.799 1.00 97.56 76 THR A CA 1
ATOM 558 C C . THR A 1 76 ? 9.104 1.261 9.390 1.00 97.56 76 THR A C 1
ATOM 560 O O . THR A 1 76 ? 10.254 1.024 9.006 1.00 97.56 76 THR A O 1
ATOM 563 N N . TRP A 1 77 ? 8.618 2.494 9.478 1.00 97.62 77 TRP A N 1
ATOM 564 C CA . TRP A 1 77 ? 9.422 3.698 9.295 1.00 97.62 77 TRP A CA 1
ATOM 565 C C . TRP A 1 77 ? 9.842 4.256 10.654 1.00 97.62 77 TRP A C 1
ATOM 567 O O . TRP A 1 77 ? 9.253 3.927 11.678 1.00 97.62 77 TRP A O 1
ATOM 577 N N . ALA A 1 78 ? 10.851 5.131 10.672 1.00 97.44 78 ALA A N 1
ATOM 578 C CA . ALA A 1 78 ? 11.372 5.722 11.910 1.00 97.44 78 ALA A CA 1
ATOM 579 C C . ALA A 1 78 ? 10.304 6.463 12.742 1.00 97.44 78 ALA A C 1
ATOM 581 O O . ALA A 1 78 ? 10.442 6.574 13.953 1.00 97.44 78 ALA A O 1
ATOM 582 N N . TYR A 1 79 ? 9.243 6.944 12.091 1.00 96.75 79 TYR A N 1
ATOM 583 C CA . TYR A 1 79 ? 8.102 7.619 12.713 1.00 96.75 79 TYR A CA 1
ATOM 584 C C . TYR A 1 79 ? 6.929 6.675 13.031 1.00 96.75 79 TYR A C 1
ATOM 586 O O . TYR A 1 79 ? 5.886 7.118 13.494 1.00 96.75 79 TYR A O 1
ATOM 594 N N . THR A 1 80 ? 7.059 5.372 12.771 1.00 97.81 80 THR A N 1
ATOM 595 C CA . THR A 1 80 ? 6.008 4.403 13.098 1.00 97.81 80 THR A CA 1
ATOM 596 C C . THR A 1 80 ? 6.042 4.081 14.582 1.00 97.81 80 THR A C 1
ATOM 598 O O . THR A 1 80 ? 6.939 3.380 15.050 1.00 97.81 80 THR A O 1
ATOM 601 N N . ASP A 1 81 ? 5.037 4.551 15.308 1.00 97.50 81 ASP A N 1
ATOM 602 C CA . ASP A 1 81 ? 4.826 4.184 16.704 1.00 97.50 81 ASP A CA 1
ATOM 603 C C . ASP A 1 81 ? 3.826 3.029 16.767 1.00 97.50 81 ASP A C 1
ATOM 605 O O . ASP A 1 81 ? 2.629 3.202 16.547 1.00 97.50 81 ASP A O 1
ATOM 609 N N . MET A 1 82 ? 4.317 1.827 17.067 1.00 97.19 82 MET A N 1
ATOM 610 C CA . MET A 1 82 ? 3.473 0.632 17.160 1.00 97.19 82 MET A CA 1
ATOM 611 C C . MET A 1 82 ? 2.467 0.695 18.318 1.00 97.19 82 MET A C 1
ATOM 613 O O . MET A 1 82 ? 1.503 -0.075 18.305 1.00 97.19 82 MET A O 1
ATOM 617 N N . ALA A 1 83 ? 2.674 1.582 19.295 1.00 97.69 83 ALA A N 1
ATOM 618 C CA . ALA A 1 83 ? 1.751 1.827 20.397 1.00 97.69 83 ALA A CA 1
ATOM 619 C C . ALA A 1 83 ? 0.722 2.935 20.094 1.00 97.69 83 ALA A C 1
ATOM 621 O O . ALA A 1 83 ? -0.174 3.153 20.914 1.00 97.69 83 ALA A O 1
ATOM 622 N N . ASP A 1 84 ? 0.809 3.614 18.940 1.00 97.88 84 ASP A N 1
ATOM 623 C CA . ASP A 1 84 ? -0.147 4.659 18.560 1.00 97.88 84 ASP A CA 1
ATOM 624 C C . ASP A 1 84 ? -1.580 4.088 18.537 1.00 97.88 84 ASP A C 1
ATOM 626 O O . ASP A 1 84 ? -1.838 3.069 17.886 1.00 97.88 84 ASP A O 1
ATOM 630 N N . PRO A 1 85 ? -2.545 4.738 19.218 1.00 96.81 85 PRO A N 1
ATOM 631 C CA . PRO A 1 85 ? -3.917 4.245 19.342 1.00 96.81 85 PRO A CA 1
ATOM 632 C C . PRO A 1 85 ? -4.702 4.210 18.019 1.00 96.81 85 PRO A C 1
ATOM 634 O O . PRO A 1 85 ? -5.808 3.662 17.977 1.00 96.81 85 PRO A O 1
ATOM 637 N N . ARG A 1 86 ? -4.179 4.806 16.941 1.00 97.44 86 ARG A N 1
ATOM 638 C CA . ARG A 1 86 ? -4.716 4.678 15.579 1.00 97.44 86 ARG A CA 1
ATOM 639 C C . ARG A 1 86 ? -4.452 3.297 14.989 1.00 97.44 86 ARG A C 1
ATOM 641 O O . ARG A 1 86 ? -5.199 2.887 14.096 1.00 97.44 86 ARG A O 1
ATOM 648 N N . TRP A 1 87 ? -3.437 2.581 15.474 1.00 98.25 87 TRP A N 1
ATOM 649 C CA . TRP A 1 87 ? -3.166 1.213 15.061 1.00 98.25 87 TRP A CA 1
ATOM 650 C C . TRP A 1 87 ? -4.029 0.209 15.812 1.00 98.25 87 TRP A C 1
ATOM 652 O O . TRP A 1 87 ? -4.255 0.289 17.019 1.00 98.25 87 TRP A O 1
ATOM 662 N N . ARG A 1 88 ? -4.435 -0.835 15.092 1.00 98.38 88 ARG A N 1
ATOM 663 C CA . ARG A 1 88 ? -4.874 -2.091 15.692 1.00 98.38 88 ARG A CA 1
ATOM 664 C C . ARG A 1 88 ? -4.151 -3.248 15.023 1.00 98.38 88 ARG A C 1
ATOM 666 O O . ARG A 1 88 ? -4.441 -3.598 13.881 1.00 98.38 88 ARG A O 1
ATOM 673 N N . TRP A 1 89 ? -3.244 -3.864 15.768 1.00 97.31 89 TRP A N 1
ATOM 674 C CA . TRP A 1 89 ? -2.490 -5.041 15.347 1.00 97.31 89 TRP A CA 1
ATOM 675 C C . TRP A 1 89 ? -3.300 -6.306 15.641 1.00 97.31 89 TRP A C 1
ATOM 677 O O . TRP A 1 89 ? -3.427 -6.730 16.789 1.00 97.31 89 TRP A O 1
ATOM 687 N N . GLY A 1 90 ? -3.924 -6.876 14.611 1.00 95.19 90 GLY A N 1
ATOM 688 C CA . GLY A 1 90 ? -4.726 -8.092 14.716 1.00 95.19 90 GLY A CA 1
ATOM 689 C C . GLY A 1 90 ? -3.992 -9.346 14.243 1.00 95.19 90 GLY A C 1
ATOM 690 O O . GLY A 1 90 ? -2.875 -9.307 13.740 1.00 95.19 90 GLY A O 1
ATOM 691 N N . THR A 1 91 ? -4.668 -10.491 14.353 1.00 93.06 91 THR A N 1
ATOM 692 C CA . THR A 1 91 ? -4.137 -11.786 13.891 1.00 93.06 91 THR A CA 1
ATOM 693 C C . THR A 1 91 ? -4.147 -11.918 12.367 1.00 93.06 91 THR A C 1
ATOM 695 O O . THR A 1 91 ? -3.211 -12.480 11.795 1.00 93.06 91 THR A O 1
ATOM 698 N N . ARG A 1 92 ? -5.202 -11.390 11.726 1.00 95.12 92 ARG A N 1
ATOM 699 C CA . ARG A 1 92 ? -5.443 -11.442 10.271 1.00 95.12 92 ARG A CA 1
ATOM 700 C C . ARG A 1 92 ? -5.207 -10.116 9.550 1.00 95.12 92 ARG A C 1
ATOM 702 O O . ARG A 1 92 ? -4.959 -10.125 8.353 1.00 95.12 92 ARG A O 1
ATOM 709 N N . TYR A 1 93 ? -5.318 -8.994 10.256 1.00 97.25 93 TYR A N 1
ATOM 710 C CA . TYR A 1 93 ? -5.254 -7.658 9.667 1.00 97.25 93 TYR A CA 1
ATOM 711 C C . TYR A 1 93 ? -4.520 -6.696 10.596 1.00 97.25 93 TYR A C 1
ATOM 713 O O . TYR A 1 93 ? -4.687 -6.768 11.815 1.00 97.25 93 TYR A O 1
ATOM 721 N N . VAL A 1 94 ? -3.788 -5.761 10.004 1.00 97.88 94 VAL A N 1
ATOM 722 C CA . VAL A 1 94 ? -3.379 -4.502 10.624 1.00 97.88 94 VAL A CA 1
ATOM 723 C C . VAL A 1 94 ? -4.368 -3.432 10.182 1.00 97.88 94 VAL A C 1
ATOM 725 O O . VAL A 1 94 ? -4.662 -3.320 8.990 1.00 97.88 94 VAL A O 1
ATOM 728 N N . LEU A 1 95 ? -4.903 -2.669 11.131 1.00 98.56 95 LEU A N 1
ATOM 729 C CA . LEU A 1 95 ? -5.815 -1.563 10.845 1.00 98.56 95 LEU A CA 1
ATOM 730 C C . LEU A 1 95 ? -5.170 -0.233 11.219 1.00 98.56 95 LEU A C 1
ATOM 732 O O . LEU A 1 95 ? -4.563 -0.147 12.286 1.00 98.56 95 LEU A O 1
ATOM 736 N N . LEU A 1 96 ? -5.368 0.787 10.385 1.00 98.44 96 LEU A N 1
ATOM 737 C CA . LEU A 1 96 ? -4.939 2.163 10.646 1.00 98.44 96 LEU A CA 1
ATOM 738 C C . LEU A 1 96 ? -6.129 3.107 10.553 1.00 98.44 96 LEU A C 1
ATOM 740 O O . LEU A 1 96 ? -6.685 3.287 9.469 1.00 98.44 96 LEU A O 1
ATOM 744 N N . ARG A 1 97 ? -6.517 3.727 11.665 1.00 96.94 97 ARG A N 1
ATOM 745 C CA . ARG A 1 97 ? -7.564 4.751 11.670 1.00 96.94 97 ARG A CA 1
ATOM 746 C C . ARG A 1 97 ? -6.971 6.113 11.320 1.00 96.94 97 ARG A C 1
ATOM 748 O O . ARG A 1 97 ? -6.086 6.596 12.023 1.00 96.94 97 ARG A O 1
ATOM 755 N N . GLN A 1 98 ? -7.511 6.765 10.297 1.00 94.69 98 GLN A N 1
ATOM 756 C CA . GLN A 1 98 ? -7.181 8.159 10.027 1.00 94.69 98 GLN A CA 1
ATOM 757 C C . GLN A 1 98 ? -7.813 9.049 11.104 1.00 94.69 98 GLN A C 1
ATOM 759 O O . GLN A 1 98 ? -8.976 8.872 11.474 1.00 94.69 98 GLN A O 1
ATOM 764 N N . GLN A 1 99 ? -7.050 10.007 11.624 1.00 92.12 99 GLN A N 1
ATOM 765 C CA . GLN A 1 99 ? -7.514 10.915 12.669 1.00 92.12 99 GLN A CA 1
ATOM 766 C C . GLN A 1 99 ? -6.952 12.313 12.424 1.00 92.12 99 GLN A C 1
ATOM 768 O O . GLN A 1 99 ? -5.738 12.499 12.427 1.00 92.12 99 GLN A O 1
ATOM 773 N N . ALA A 1 100 ? -7.845 13.284 12.237 1.00 87.19 100 ALA A N 1
ATOM 774 C CA . ALA A 1 100 ? -7.469 14.683 12.078 1.00 87.19 100 ALA A CA 1
ATOM 775 C C . ALA A 1 100 ? -6.852 15.253 13.368 1.00 87.19 100 ALA A C 1
ATOM 777 O O . ALA A 1 100 ? -7.153 14.797 14.474 1.00 87.19 100 ALA A O 1
ATOM 778 N N . GLY A 1 101 ? -6.007 16.276 13.217 1.00 86.19 101 GLY A N 1
ATOM 779 C CA . GLY A 1 101 ? -5.390 16.994 14.339 1.00 86.19 101 GLY A CA 1
ATOM 780 C C . GLY A 1 101 ? -4.279 16.229 15.064 1.00 86.19 101 GLY A C 1
ATOM 781 O O . GLY A 1 101 ? -3.886 16.626 16.159 1.00 86.19 101 GLY A O 1
ATOM 782 N N . VAL A 1 102 ? -3.783 15.131 14.484 1.00 89.50 102 VAL A N 1
ATOM 783 C CA . VAL A 1 102 ? -2.625 14.388 14.994 1.00 89.50 102 VAL A CA 1
ATOM 784 C C . VAL A 1 102 ? -1.405 14.744 14.149 1.00 89.50 102 VAL A C 1
ATOM 786 O O . VAL A 1 102 ? -1.237 14.196 13.064 1.00 89.50 102 VAL A O 1
ATOM 789 N N . GLY A 1 103 ? -0.563 15.649 14.655 1.00 91.31 103 GLY A N 1
ATOM 790 C CA . GLY A 1 103 ? 0.588 16.223 13.938 1.00 91.31 103 GLY A CA 1
ATOM 791 C C . GLY A 1 103 ? 1.807 15.308 13.801 1.00 91.31 103 GLY A C 1
ATOM 792 O O . GLY A 1 103 ? 2.937 15.767 13.933 1.00 91.31 103 GLY A O 1
ATOM 793 N N . TYR A 1 104 ? 1.581 14.006 13.623 1.00 93.69 104 TYR A N 1
ATOM 794 C CA . TYR A 1 104 ? 2.623 13.029 13.318 1.00 93.69 104 TYR A CA 1
ATOM 795 C C . TYR A 1 104 ? 2.070 11.866 12.492 1.00 93.69 104 TYR A C 1
ATOM 797 O O . TYR A 1 104 ? 0.913 11.435 12.640 1.00 93.69 104 TYR A O 1
ATOM 805 N N . GLU A 1 105 ? 2.924 11.355 11.617 1.00 96.19 105 GLU A N 1
ATOM 806 C CA . GLU A 1 105 ? 2.597 10.344 10.627 1.00 96.19 105 GLU A CA 1
ATOM 807 C C . GLU A 1 105 ? 2.658 8.929 11.195 1.00 96.19 105 GLU A C 1
ATOM 809 O O . GLU A 1 105 ? 3.344 8.641 12.173 1.00 96.19 105 GLU A O 1
ATOM 814 N N . GLN A 1 106 ? 1.970 8.012 10.526 1.00 97.88 106 GLN A N 1
ATOM 815 C CA . GLN A 1 106 ? 2.130 6.577 10.732 1.00 97.88 106 GLN A CA 1
ATOM 816 C C . GLN A 1 106 ? 2.239 5.893 9.378 1.00 97.88 106 GLN A C 1
ATOM 818 O O . GLN A 1 106 ? 1.530 6.262 8.439 1.00 97.88 106 GLN A O 1
ATOM 823 N N . LYS A 1 107 ? 3.110 4.885 9.270 1.00 97.81 107 LYS A N 1
ATOM 824 C CA . LYS A 1 107 ? 3.239 4.074 8.058 1.00 97.81 107 LYS A CA 1
ATOM 825 C C . LYS A 1 107 ? 3.571 2.627 8.390 1.00 97.81 107 LYS A C 1
ATOM 827 O O . LYS A 1 107 ? 4.398 2.367 9.250 1.00 97.81 107 LYS A O 1
ATOM 832 N N . VAL A 1 108 ? 2.977 1.676 7.683 1.00 97.88 108 VAL A N 1
ATOM 833 C CA . VAL A 1 108 ? 3.431 0.281 7.730 1.00 97.88 108 VAL A CA 1
ATOM 834 C C . VAL A 1 108 ? 3.332 -0.348 6.353 1.00 97.88 108 VAL A C 1
ATOM 836 O O . VAL A 1 108 ? 2.392 -0.061 5.612 1.00 97.88 108 VAL A O 1
ATOM 839 N N . GLY A 1 109 ? 4.292 -1.201 6.021 1.00 96.56 109 GLY A N 1
ATOM 840 C CA . GLY A 1 109 ? 4.306 -2.002 4.803 1.00 96.56 109 GLY A CA 1
ATOM 841 C C . GLY A 1 109 ? 4.265 -3.492 5.125 1.00 96.56 109 GLY A C 1
ATOM 842 O O . GLY A 1 109 ? 4.766 -3.916 6.168 1.00 96.56 109 GLY A O 1
ATOM 843 N N . VAL A 1 110 ? 3.646 -4.287 4.252 1.00 94.50 110 VAL A N 1
ATOM 844 C CA . VAL A 1 110 ? 3.607 -5.753 4.369 1.00 94.50 110 VAL A CA 1
ATOM 845 C C . VAL A 1 110 ? 4.139 -6.405 3.097 1.00 94.50 110 VAL A C 1
ATOM 847 O O . VAL A 1 110 ? 3.695 -6.084 1.990 1.00 94.50 110 VAL A O 1
ATOM 850 N N . GLY A 1 111 ? 5.056 -7.355 3.282 1.00 93.31 111 GLY A N 1
ATOM 851 C CA . GLY A 1 111 ? 5.504 -8.327 2.281 1.00 93.31 111 GLY A CA 1
ATOM 852 C C . GLY A 1 111 ? 4.965 -9.724 2.586 1.00 93.31 111 GLY A C 1
ATOM 853 O O . GLY A 1 111 ? 4.741 -10.054 3.750 1.00 93.31 111 GLY A O 1
ATOM 854 N N . GLY A 1 112 ? 4.725 -10.542 1.556 1.00 88.38 112 GLY A N 1
ATOM 855 C CA . GLY A 1 112 ? 4.162 -11.896 1.713 1.00 88.38 112 GLY A CA 1
ATOM 856 C C . GLY A 1 112 ? 2.656 -11.939 2.029 1.00 88.38 112 GLY A C 1
ATOM 857 O O . GLY A 1 112 ? 2.129 -12.970 2.441 1.00 88.38 112 GLY A O 1
ATOM 858 N N . GLY A 1 113 ? 1.948 -10.817 1.864 1.00 84.88 113 GLY A N 1
ATOM 859 C CA . GLY A 1 113 ? 0.498 -10.735 2.054 1.00 84.88 113 GLY A CA 1
ATOM 860 C C . GLY A 1 113 ? -0.304 -11.234 0.840 1.00 84.88 113 GLY A C 1
ATOM 861 O O . GLY A 1 113 ? 0.251 -11.481 -0.227 1.00 84.88 113 GLY A O 1
ATOM 862 N N . PRO A 1 114 ? -1.643 -11.325 0.947 1.00 91.19 114 PRO A N 1
ATOM 863 C CA . PRO A 1 114 ? -2.520 -11.808 -0.129 1.00 91.19 114 PRO A CA 1
ATOM 864 C C . PRO A 1 114 ? -2.711 -10.814 -1.295 1.00 91.19 114 PRO A C 1
ATOM 866 O O . PRO A 1 114 ? -3.650 -10.965 -2.072 1.00 91.19 114 PRO A O 1
ATOM 869 N N . GLY A 1 115 ? -1.880 -9.772 -1.407 1.00 94.06 115 GLY A N 1
ATOM 870 C CA . GLY A 1 115 ? -1.916 -8.836 -2.533 1.00 94.06 115 GLY A CA 1
ATOM 871 C C . GLY A 1 115 ? -3.090 -7.856 -2.556 1.00 94.06 115 GLY A C 1
ATOM 872 O O . GLY A 1 115 ? -3.377 -7.285 -3.599 1.00 94.06 115 GLY A O 1
ATOM 873 N N . TRP A 1 116 ? -3.784 -7.603 -1.447 1.00 96.94 116 TRP A N 1
ATOM 874 C CA . TRP A 1 116 ? -4.820 -6.563 -1.410 1.00 96.94 116 TRP A CA 1
ATOM 875 C C . TRP A 1 116 ? -4.763 -5.729 -0.136 1.00 96.94 116 TRP A C 1
ATOM 877 O O . TRP A 1 116 ? -4.272 -6.183 0.888 1.00 96.94 116 TRP A O 1
ATOM 887 N N . ALA A 1 117 ? -5.257 -4.499 -0.209 1.00 97.94 117 ALA A N 1
ATOM 888 C CA . ALA A 1 117 ? -5.511 -3.621 0.927 1.00 97.94 117 ALA A CA 1
ATOM 889 C C . ALA A 1 117 ? -6.876 -2.963 0.729 1.00 97.94 117 ALA A C 1
ATOM 891 O O . ALA A 1 117 ? -7.393 -2.902 -0.391 1.00 97.94 117 ALA A O 1
ATOM 892 N N . ALA A 1 118 ? -7.483 -2.479 1.804 1.00 98.31 118 ALA A N 1
ATOM 893 C CA . ALA A 1 118 ? -8.769 -1.812 1.706 1.00 98.31 118 ALA A CA 1
ATOM 894 C C . ALA A 1 118 ? -8.866 -0.589 2.607 1.00 98.31 118 ALA A C 1
ATOM 896 O O . ALA A 1 118 ? -8.034 -0.365 3.482 1.00 98.31 118 ALA A O 1
ATOM 897 N N . TYR A 1 119 ? -9.906 0.198 2.378 1.00 98.44 119 TYR A N 1
ATOM 898 C CA . TYR A 1 119 ? -10.248 1.359 3.171 1.00 98.44 119 TYR A CA 1
ATOM 899 C C . TYR A 1 119 ? -11.748 1.366 3.437 1.00 98.44 119 TYR A C 1
ATOM 901 O O . TYR A 1 119 ? -12.544 1.222 2.507 1.00 98.44 119 TYR A O 1
ATOM 909 N N . VAL A 1 120 ? -12.135 1.508 4.703 1.00 98.31 120 VAL A N 1
ATOM 910 C CA . VAL A 1 120 ? -13.539 1.587 5.120 1.00 98.31 120 VAL A CA 1
ATOM 911 C C . VAL A 1 120 ? -13.857 3.013 5.536 1.00 98.31 120 VAL A C 1
ATOM 913 O O . VAL A 1 120 ? -13.229 3.536 6.455 1.00 98.31 120 VAL A O 1
ATOM 916 N N . CYS A 1 121 ? -14.849 3.629 4.898 1.00 97.44 121 CYS A N 1
ATOM 917 C CA . CYS A 1 121 ? -15.308 4.976 5.232 1.00 97.44 121 CYS A CA 1
ATOM 918 C C . CYS A 1 121 ? -16.805 5.116 4.946 1.00 97.44 121 CYS A C 1
ATOM 920 O O . CYS A 1 121 ? -17.272 4.718 3.882 1.00 97.44 121 CYS A O 1
ATOM 922 N N . GLY A 1 122 ? -17.575 5.652 5.899 1.00 95.00 122 GLY A N 1
ATOM 923 C CA . GLY A 1 122 ? -19.010 5.912 5.707 1.00 95.00 122 GLY A CA 1
ATOM 924 C C . GLY A 1 122 ? -19.847 4.679 5.330 1.00 95.00 122 GLY A C 1
ATOM 925 O O . GLY A 1 122 ? -20.799 4.800 4.569 1.00 95.00 122 GLY A O 1
ATOM 926 N N . GLY A 1 123 ? -19.474 3.485 5.805 1.00 95.56 123 GLY A N 1
ATOM 927 C CA . GLY A 1 123 ? -20.148 2.227 5.449 1.00 95.56 123 GLY A CA 1
ATOM 928 C C . GLY A 1 123 ? -19.765 1.652 4.078 1.00 95.56 123 GLY A C 1
ATOM 929 O O . GLY A 1 123 ? -20.287 0.609 3.695 1.00 95.56 123 GLY A O 1
ATOM 930 N N . VAL A 1 124 ? -18.836 2.287 3.357 1.00 97.00 124 VAL A N 1
ATOM 931 C CA . VAL A 1 124 ? -18.316 1.818 2.067 1.00 97.00 124 VAL A CA 1
ATOM 932 C C . VAL A 1 124 ? -16.934 1.200 2.260 1.00 97.00 124 VAL A C 1
ATOM 934 O O . VAL A 1 124 ? -16.083 1.763 2.949 1.00 97.00 124 VAL A O 1
ATOM 937 N N . LEU A 1 125 ? -16.708 0.048 1.626 1.00 97.69 125 LEU A N 1
ATOM 938 C CA . LEU A 1 125 ? -15.399 -0.590 1.505 1.00 97.69 125 LEU A CA 1
ATOM 939 C C . LEU A 1 125 ? -14.836 -0.312 0.107 1.00 97.69 125 LEU A C 1
ATOM 941 O O . LEU A 1 125 ? -15.416 -0.739 -0.890 1.00 97.69 125 LEU A O 1
ATOM 945 N N . PHE A 1 126 ? -13.683 0.344 0.040 1.00 98.00 126 PHE A N 1
ATOM 946 C CA . PHE A 1 126 ? -12.872 0.430 -1.171 1.00 98.00 126 PHE A CA 1
ATOM 947 C C . PHE A 1 126 ? -11.728 -0.579 -1.070 1.00 98.00 126 PHE A C 1
ATOM 949 O O . PHE A 1 126 ? -10.905 -0.474 -0.164 1.00 98.00 126 PHE A O 1
ATOM 956 N N . ALA A 1 127 ? -11.652 -1.547 -1.983 1.00 97.88 127 ALA A N 1
ATOM 957 C CA . ALA A 1 127 ? -10.575 -2.534 -2.022 1.00 97.88 127 ALA A CA 1
ATOM 958 C C . ALA A 1 127 ? -9.652 -2.290 -3.222 1.00 97.88 127 ALA A C 1
ATOM 960 O O . ALA A 1 127 ? -10.111 -2.087 -4.346 1.00 97.88 127 ALA A O 1
ATOM 961 N N . LYS A 1 128 ? -8.342 -2.350 -2.980 1.00 97.25 128 LYS A N 1
ATOM 962 C CA . LYS A 1 128 ? -7.289 -2.309 -3.995 1.00 97.25 128 LYS A CA 1
ATOM 963 C C . LYS A 1 128 ? -6.548 -3.635 -3.963 1.00 97.25 128 LYS A C 1
ATOM 965 O O . LYS A 1 128 ? -5.944 -3.974 -2.950 1.00 97.25 128 LYS A O 1
ATOM 970 N N . ALA A 1 129 ? -6.580 -4.354 -5.076 1.00 96.56 129 ALA A N 1
ATOM 971 C CA . ALA A 1 129 ? -5.854 -5.601 -5.252 1.00 96.56 129 ALA A CA 1
ATOM 972 C C . ALA A 1 129 ? -4.757 -5.442 -6.308 1.00 96.56 129 ALA A C 1
ATOM 974 O O . ALA A 1 129 ? -4.906 -4.705 -7.286 1.00 96.56 129 ALA A O 1
ATOM 975 N N . VAL A 1 130 ? -3.661 -6.147 -6.085 1.00 94.12 130 VAL A N 1
ATOM 976 C CA . VAL A 1 130 ? -2.539 -6.360 -6.991 1.00 94.12 130 VAL A CA 1
ATOM 977 C C . VAL A 1 130 ? -2.257 -7.857 -7.021 1.00 94.12 130 VAL A C 1
ATOM 979 O O . VAL A 1 130 ? -2.613 -8.576 -6.093 1.00 94.12 130 VAL A O 1
ATOM 982 N N . GLU A 1 131 ? -1.621 -8.337 -8.079 1.00 92.94 131 GLU A N 1
ATOM 983 C CA . GLU A 1 131 ? -1.126 -9.709 -8.136 1.00 92.94 131 GLU A CA 1
ATOM 984 C C . GLU A 1 131 ? 0.352 -9.699 -7.726 1.00 92.94 131 GLU A C 1
ATOM 986 O O . GLU A 1 131 ? 1.177 -9.154 -8.469 1.00 92.94 131 GLU A O 1
ATOM 991 N N . PRO A 1 132 ? 0.713 -10.212 -6.534 1.00 90.38 132 PRO A N 1
ATOM 992 C CA . PRO A 1 132 ? 2.106 -10.296 -6.139 1.00 90.38 132 PRO A CA 1
ATOM 993 C C . PRO A 1 132 ? 2.868 -11.261 -7.048 1.00 90.38 132 PRO A C 1
ATOM 995 O O . PRO A 1 132 ? 2.401 -12.355 -7.356 1.00 90.38 132 PRO A O 1
ATOM 998 N N . VAL A 1 133 ? 4.073 -10.873 -7.445 1.00 90.25 133 VAL A N 1
ATOM 999 C CA . VAL A 1 133 ? 4.991 -11.691 -8.225 1.00 90.25 133 VAL A CA 1
ATOM 1000 C C . VAL A 1 133 ? 5.912 -12.407 -7.247 1.00 90.25 133 VAL A C 1
ATOM 1002 O O . VAL A 1 133 ? 6.761 -11.789 -6.604 1.00 90.25 133 VAL A O 1
ATOM 1005 N N . SER A 1 134 ? 5.731 -13.720 -7.125 1.00 86.00 134 SER A N 1
ATOM 1006 C CA . SER A 1 134 ? 6.538 -14.555 -6.234 1.00 86.00 134 SER A CA 1
ATOM 1007 C C . SER A 1 134 ? 8.033 -14.426 -6.546 1.00 86.00 134 SER A C 1
ATOM 1009 O O . SER A 1 134 ? 8.443 -14.563 -7.699 1.00 86.00 134 SER A O 1
ATOM 1011 N N . GLY A 1 135 ? 8.847 -14.178 -5.516 1.00 84.81 135 GLY A N 1
ATOM 1012 C CA . GLY A 1 135 ? 10.305 -14.051 -5.625 1.00 84.81 135 GLY A CA 1
ATOM 1013 C C . GLY A 1 135 ? 10.808 -12.760 -6.283 1.00 84.81 135 GLY A C 1
ATOM 1014 O O . GLY A 1 135 ? 12.017 -12.609 -6.459 1.00 84.81 135 GLY A O 1
ATOM 1015 N N . ALA A 1 136 ? 9.923 -11.830 -6.657 1.00 89.00 136 ALA A N 1
ATOM 1016 C CA . ALA A 1 136 ? 10.344 -10.530 -7.167 1.00 89.00 136 ALA A CA 1
ATOM 1017 C C . ALA A 1 136 ? 10.902 -9.647 -6.036 1.00 89.00 136 ALA A C 1
ATOM 1019 O O . ALA A 1 136 ? 10.375 -9.679 -4.925 1.00 89.00 136 ALA A O 1
ATOM 1020 N N . PRO A 1 137 ? 11.926 -8.817 -6.304 1.00 89.25 137 PRO A N 1
ATOM 1021 C CA . PRO A 1 137 ? 12.403 -7.849 -5.328 1.00 89.25 137 PRO A CA 1
ATOM 1022 C C . PRO A 1 137 ? 11.400 -6.695 -5.204 1.00 89.25 137 PRO A C 1
ATOM 1024 O O . PRO A 1 137 ? 11.242 -5.903 -6.139 1.00 89.25 137 PRO A O 1
ATOM 1027 N N . TYR A 1 138 ? 10.745 -6.575 -4.050 1.00 92.00 138 TYR A N 1
ATOM 1028 C CA . TYR A 1 138 ? 9.912 -5.417 -3.735 1.00 92.00 138 TYR A CA 1
ATOM 1029 C C . TYR A 1 138 ? 10.722 -4.324 -3.012 1.00 92.00 138 TYR A C 1
ATOM 1031 O O . TYR A 1 138 ? 11.613 -4.635 -2.212 1.00 92.00 138 TYR A O 1
ATOM 1039 N N . PRO A 1 139 ? 10.450 -3.032 -3.287 1.00 92.44 139 PRO A N 1
ATOM 1040 C CA . PRO A 1 139 ? 11.066 -1.927 -2.553 1.00 92.44 139 PRO A CA 1
ATOM 1041 C C . PRO A 1 139 ? 10.622 -1.916 -1.077 1.00 92.44 139 PRO A C 1
ATOM 1043 O O . PRO A 1 139 ? 9.847 -2.761 -0.635 1.00 92.44 139 PRO A O 1
ATOM 1046 N N . ASP A 1 140 ? 11.131 -0.959 -0.297 1.00 94.00 140 ASP A N 1
ATOM 1047 C CA . ASP A 1 140 ? 10.631 -0.671 1.057 1.00 94.00 140 ASP A CA 1
ATOM 1048 C C . ASP A 1 140 ? 10.608 -1.890 1.998 1.00 94.00 140 ASP A C 1
ATOM 1050 O O . ASP A 1 140 ? 9.632 -2.156 2.698 1.00 94.00 140 ASP A O 1
ATOM 1054 N N . ARG A 1 141 ? 11.719 -2.640 2.012 1.00 93.31 141 ARG A N 1
ATOM 1055 C CA . ARG A 1 141 ? 11.874 -3.901 2.763 1.00 93.31 141 ARG A CA 1
ATOM 1056 C C . ARG A 1 141 ? 10.805 -4.937 2.403 1.00 93.31 141 ARG A C 1
ATOM 1058 O O . ARG A 1 141 ? 10.153 -5.490 3.282 1.00 93.31 141 ARG A O 1
ATOM 1065 N N . ASP A 1 142 ? 10.687 -5.212 1.110 1.00 92.31 142 ASP A N 1
ATOM 1066 C CA . ASP A 1 142 ? 9.778 -6.210 0.545 1.00 92.31 142 ASP A CA 1
ATOM 1067 C C . ASP A 1 142 ? 8.280 -5.851 0.657 1.00 92.31 142 ASP A C 1
ATOM 1069 O O . ASP A 1 142 ? 7.403 -6.713 0.624 1.00 92.31 142 ASP A O 1
ATOM 1073 N N . SER A 1 143 ? 7.957 -4.562 0.791 1.00 93.31 143 SER A N 1
ATOM 1074 C CA . SER A 1 143 ? 6.572 -4.113 0.950 1.00 93.31 143 SER A CA 1
ATOM 1075 C C . SER A 1 143 ? 5.827 -4.138 -0.382 1.00 93.31 143 SER A C 1
ATOM 1077 O O . SER A 1 143 ? 6.132 -3.394 -1.314 1.00 93.31 143 SER A O 1
ATOM 1079 N N . GLN A 1 144 ? 4.793 -4.971 -0.460 1.00 92.69 144 GLN A N 1
ATOM 1080 C CA . GLN A 1 144 ? 3.897 -5.044 -1.618 1.00 92.69 144 GLN A CA 1
ATOM 1081 C C . GLN A 1 144 ? 2.783 -3.999 -1.521 1.00 92.69 144 GLN A C 1
ATOM 1083 O O . GLN A 1 144 ? 2.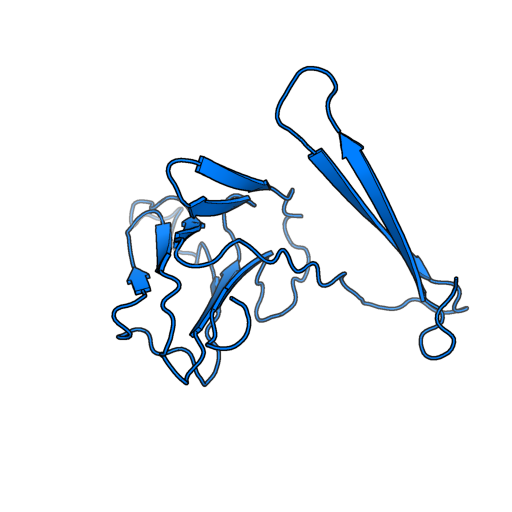342 -3.440 -2.527 1.00 92.69 144 GLN A O 1
ATOM 1088 N N . LEU A 1 145 ? 2.311 -3.757 -0.297 1.00 95.31 145 LEU A N 1
ATOM 1089 C CA . LEU A 1 145 ? 1.247 -2.819 0.030 1.00 95.31 145 LEU A CA 1
ATOM 1090 C C . LEU A 1 145 ? 1.558 -2.121 1.348 1.00 95.31 145 LEU A C 1
ATOM 1092 O O . LEU A 1 145 ? 2.145 -2.709 2.257 1.00 95.31 145 LEU A O 1
ATOM 1096 N N . GLU A 1 146 ? 1.125 -0.868 1.443 1.00 96.88 146 GLU A N 1
ATOM 1097 C CA . GLU A 1 146 ? 1.430 0.017 2.560 1.00 96.88 146 GLU A CA 1
ATOM 1098 C C . GLU A 1 146 ? 0.171 0.760 3.019 1.00 96.88 146 GLU A C 1
ATOM 1100 O O . GLU A 1 146 ? -0.691 1.102 2.204 1.00 96.88 146 GLU A O 1
ATOM 1105 N N . LEU A 1 147 ? 0.087 1.046 4.319 1.00 97.75 147 LEU A N 1
ATOM 1106 C CA . LEU A 1 147 ? -0.832 2.034 4.883 1.00 97.75 147 LEU A CA 1
ATOM 1107 C C . LEU A 1 147 ? -0.034 3.237 5.364 1.00 97.75 147 LEU A C 1
ATOM 1109 O O . LEU A 1 147 ? 1.024 3.064 5.963 1.00 97.75 147 LEU A O 1
ATOM 1113 N N . TYR A 1 148 ? -0.567 4.433 5.135 1.00 97.12 148 TYR A N 1
ATOM 1114 C CA . TYR A 1 148 ? 0.002 5.702 5.571 1.00 97.12 148 TYR A CA 1
ATOM 1115 C C . TYR A 1 148 ? -1.115 6.637 6.051 1.00 97.12 148 TYR A C 1
ATOM 1117 O O . TYR A 1 148 ? -2.209 6.619 5.485 1.00 97.12 148 TYR A O 1
ATOM 1125 N N . THR A 1 149 ? -0.841 7.452 7.068 1.00 95.94 149 THR A N 1
ATOM 1126 C CA . THR A 1 149 ? -1.693 8.581 7.472 1.00 95.94 149 THR A CA 1
ATOM 1127 C C . THR A 1 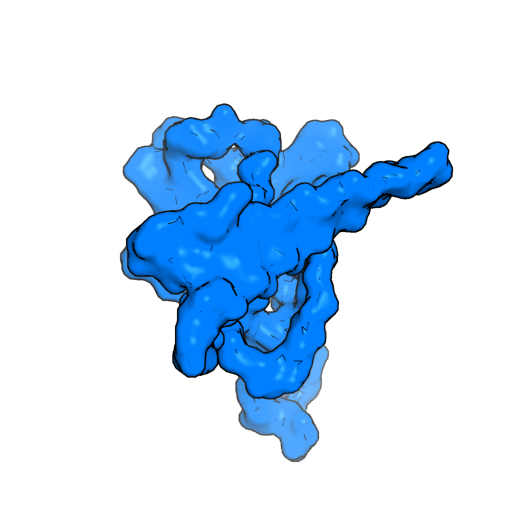149 ? -0.839 9.713 8.026 1.00 95.94 149 THR A C 1
ATOM 1129 O O . THR A 1 149 ? 0.170 9.460 8.685 1.00 95.94 149 THR A O 1
ATOM 1132 N N . ASP A 1 150 ? -1.296 10.944 7.825 1.00 92.56 150 ASP A N 1
ATOM 1133 C CA . ASP A 1 150 ? -0.733 12.176 8.377 1.00 92.56 150 ASP A CA 1
ATOM 1134 C C . ASP A 1 150 ? -1.855 13.159 8.767 1.00 92.56 150 ASP A C 1
ATOM 1136 O O . ASP A 1 150 ? -3.031 12.781 8.823 1.00 92.56 150 ASP A O 1
ATOM 1140 N N . GLU A 1 151 ? -1.488 14.408 9.072 1.00 83.38 151 GLU A N 1
ATOM 1141 C CA . GLU A 1 151 ? -2.441 15.491 9.339 1.00 83.38 151 GLU A CA 1
ATOM 1142 C C . GLU A 1 151 ? -2.911 16.238 8.079 1.00 83.38 151 GLU A C 1
ATOM 1144 O O . GLU A 1 151 ? -3.964 16.882 8.120 1.00 83.38 151 GLU A O 1
ATOM 1149 N N . VAL A 1 152 ? -2.137 16.178 6.987 1.00 73.88 152 VAL A N 1
ATOM 1150 C CA . VAL A 1 152 ? -2.298 17.035 5.800 1.00 73.88 152 VAL A CA 1
ATOM 1151 C C . VAL A 1 152 ? -3.164 16.376 4.729 1.00 73.88 152 VAL A C 1
ATOM 1153 O O . VAL A 1 152 ? -3.956 17.062 4.081 1.00 73.88 152 VAL A O 1
ATOM 1156 N N . MET A 1 153 ? -3.046 15.061 4.532 1.00 65.81 153 MET A N 1
ATOM 1157 C CA . MET A 1 153 ? -3.874 14.300 3.597 1.00 65.81 153 MET A CA 1
ATOM 1158 C C . MET A 1 153 ? -5.230 13.990 4.238 1.00 65.81 153 MET A C 1
ATOM 1160 O O . MET A 1 153 ? -5.491 12.862 4.664 1.00 65.81 153 MET A O 1
ATOM 1164 N N . GLN A 1 154 ? -6.077 15.021 4.319 1.00 53.75 154 GLN A N 1
ATOM 1165 C CA . GLN A 1 154 ? -7.506 14.922 4.629 1.00 53.75 154 GLN A CA 1
ATOM 1166 C C . GLN A 1 154 ? -8.306 14.947 3.329 1.00 53.75 154 GLN A C 1
ATOM 1168 O O . GLN A 1 154 ? -8.366 16.006 2.669 1.00 53.75 154 GLN A O 1
#

Sequence (154 aa):
PTETSTGIQKAIRVRLDPSAPTATVTHRLTNHNPWAVTLAPWAISVMAPGGTGVLPLPPRGPHDNDHLEPSATLATWAYTDMADPRWRWGTRYVLLRQQAGVGYEQKVGVGGGPGWAAYVCGGVLFAKAVEPVSGAPYPDRDSQLELYTDEVMQ